Protein AF-A0A0C3ACX6-F1 (afdb_monomer_lite)

Foldseek 3Di:
DVVLLVVLVVCVVVPDDLVRSCVVSVHDSVSSVLSVVCCVVPVDSDDPVVCVVPVPPPQDDDPVNLVVLVVVCVVPVPDDLVNNQVCCCVPVVHNDDSVNSVVSCVVVVSD

pLDDT: mean 79.4, std 12.18, range [46.06, 92.81]

Secondary structure (DSSP, 8-state):
-HHHHHHHHHHHHTT--HHHHHHHHT--HHHHHHHHHHHHHHSSSS-HHHHHHHSS-S-PPPHHHHHHHHHHHHH-TT--HHHHHHHHHHHH-----HHHHHHHHHHTT--

Structure (mmCIF, N/CA/C/O backbone):
data_AF-A0A0C3ACX6-F1
#
_entry.id   AF-A0A0C3ACX6-F1
#
loop_
_atom_site.group_PDB
_atom_site.id
_atom_site.type_symbol
_atom_site.label_atom_id
_atom_site.label_alt_id
_atom_site.label_comp_id
_atom_site.label_asym_id
_atom_site.label_entity_id
_atom_site.label_seq_id
_atom_site.pdbx_PDB_ins_code
_atom_site.Cartn_x
_atom_site.Cartn_y
_atom_site.Cartn_z
_atom_site.occupancy
_atom_site.B_iso_or_equiv
_atom_site.auth_seq_id
_atom_site.auth_comp_id
_atom_site.auth_asym_id
_atom_site.auth_atom_id
_atom_site.pdbx_PDB_model_num
ATOM 1 N N . SER A 1 1 ? 1.164 3.739 23.247 1.00 70.06 1 SER A N 1
ATOM 2 C CA . SER A 1 1 ? 1.383 2.332 22.880 1.00 70.06 1 SER A CA 1
ATOM 3 C C . SER A 1 1 ? 0.448 1.948 21.749 1.00 70.06 1 SER A C 1
ATOM 5 O O . SER A 1 1 ? -0.621 2.554 21.658 1.00 70.06 1 SER A O 1
ATOM 7 N N . ASP A 1 2 ? 0.826 0.997 20.895 1.00 77.12 2 ASP A N 1
ATOM 8 C CA . ASP A 1 2 ? -0.089 0.443 19.886 1.00 77.12 2 ASP A CA 1
ATOM 9 C C . ASP A 1 2 ? -1.195 -0.400 20.533 1.00 77.12 2 ASP A C 1
ATOM 11 O O . ASP A 1 2 ? -2.326 -0.343 20.063 1.00 77.12 2 ASP A O 1
ATOM 15 N N . ASP A 1 3 ? -0.937 -1.006 21.696 1.00 81.94 3 ASP A N 1
ATOM 16 C CA . ASP A 1 3 ? -1.934 -1.766 22.472 1.00 81.94 3 ASP A CA 1
ATOM 17 C C . ASP A 1 3 ? -3.182 -0.932 22.795 1.00 81.94 3 ASP A C 1
ATOM 19 O O . ASP A 1 3 ? -4.309 -1.369 22.582 1.00 81.94 3 ASP A O 1
ATOM 23 N N . LEU A 1 4 ? -2.993 0.329 23.209 1.00 83.75 4 LEU A N 1
ATOM 24 C CA . LEU A 1 4 ? -4.103 1.247 23.487 1.00 83.75 4 LEU A CA 1
ATOM 25 C C . LEU A 1 4 ? -4.921 1.564 22.233 1.00 83.75 4 LEU A C 1
ATOM 27 O O . LEU A 1 4 ? -6.131 1.751 22.317 1.00 83.75 4 LEU A O 1
ATOM 31 N N . LYS A 1 5 ? -4.274 1.642 21.064 1.00 84.81 5 LYS A N 1
ATOM 32 C CA . LYS A 1 5 ? -4.983 1.894 19.806 1.00 84.81 5 LYS A CA 1
ATOM 33 C C . LYS A 1 5 ? -5.757 0.654 19.361 1.00 84.81 5 LYS A C 1
ATOM 35 O O . LYS A 1 5 ? -6.826 0.816 18.786 1.00 84.81 5 LYS A O 1
ATOM 40 N N . SER A 1 6 ? -5.247 -0.541 19.661 1.00 85.75 6 SER A N 1
ATOM 41 C CA . SER A 1 6 ? -5.895 -1.839 19.423 1.00 85.75 6 SER A CA 1
ATOM 42 C C . SER A 1 6 ? -7.205 -2.003 20.176 1.00 85.75 6 SER A C 1
ATOM 44 O O . SER A 1 6 ? -8.154 -2.556 19.626 1.00 85.75 6 SER A O 1
ATOM 46 N N . CYS A 1 7 ? -7.307 -1.441 21.380 1.00 88.62 7 CYS A N 1
ATOM 47 C CA . CYS A 1 7 ? -8.544 -1.469 22.159 1.00 88.62 7 CYS A CA 1
ATOM 48 C C . CYS A 1 7 ? -9.648 -0.559 21.593 1.00 88.62 7 CYS A C 1
ATOM 50 O O . CYS A 1 7 ? -10.825 -0.828 21.815 1.00 88.62 7 CYS A O 1
ATOM 52 N N . ILE A 1 8 ? -9.304 0.508 20.860 1.00 89.62 8 ILE A N 1
ATOM 53 C CA . ILE A 1 8 ? -10.282 1.517 20.414 1.00 89.62 8 ILE A CA 1
ATOM 54 C C . ILE A 1 8 ? -11.353 0.920 19.479 1.00 89.62 8 ILE A C 1
ATOM 56 O O . ILE A 1 8 ? -12.534 1.117 19.766 1.00 89.62 8 ILE A O 1
ATOM 60 N N . PRO A 1 9 ? -11.010 0.192 18.393 1.00 90.06 9 PRO A N 1
ATOM 61 C CA . PRO A 1 9 ? -12.022 -0.424 17.536 1.00 90.06 9 PRO A CA 1
ATOM 62 C C . PRO A 1 9 ? -12.850 -1.498 18.245 1.00 90.06 9 PRO A C 1
ATOM 64 O O . PRO A 1 9 ? -14.043 -1.599 17.978 1.00 90.06 9 PRO A O 1
ATOM 67 N N . VAL A 1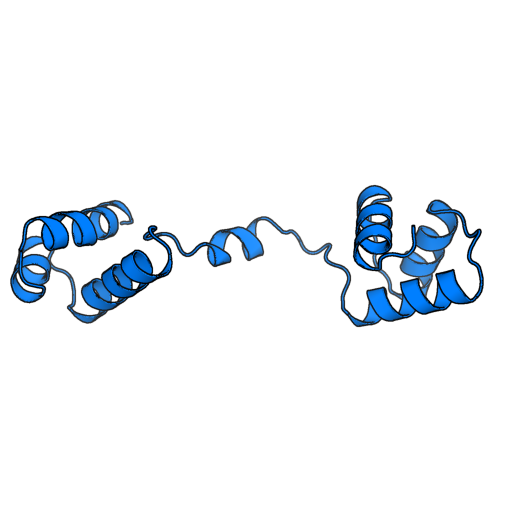 10 ? -12.240 -2.261 19.161 1.00 90.06 10 VAL A N 1
ATOM 68 C CA . VAL A 1 10 ? -12.920 -3.322 19.922 1.00 90.06 10 VAL A CA 1
ATOM 69 C C . VAL A 1 10 ? -14.009 -2.719 20.808 1.00 90.06 10 VAL A C 1
ATOM 71 O O . VAL A 1 10 ? -15.177 -3.062 20.655 1.00 90.06 10 VAL A O 1
ATOM 74 N N . LEU A 1 11 ? -13.663 -1.729 21.633 1.00 89.94 11 LEU A N 1
ATOM 75 C CA . LEU A 1 11 ? -14.628 -1.044 22.499 1.00 89.94 11 LEU A CA 1
ATOM 76 C C . LEU A 1 11 ? -15.728 -0.343 21.690 1.00 89.94 11 LEU A C 1
ATOM 78 O O . LEU A 1 11 ? -16.892 -0.336 22.079 1.00 89.94 11 LEU A O 1
ATOM 82 N N . TYR A 1 12 ? -15.386 0.225 20.534 1.00 90.81 12 TYR A N 1
ATOM 83 C CA . TYR A 1 12 ? -16.391 0.832 19.665 1.00 90.81 12 TYR A CA 1
ATOM 84 C C . TYR A 1 12 ? -17.355 -0.210 19.076 1.00 90.81 12 TYR A C 1
ATOM 86 O O . TYR A 1 12 ? -18.552 0.054 18.980 1.00 90.81 12 TYR A O 1
ATOM 94 N N . SER A 1 13 ? -16.864 -1.409 18.739 1.00 88.94 13 SER A N 1
ATOM 95 C CA . SER A 1 13 ? -17.704 -2.520 18.269 1.00 88.94 13 SER A CA 1
ATOM 96 C C . SER A 1 13 ? -18.606 -3.109 19.360 1.00 88.94 13 SER A C 1
ATOM 98 O O . SER A 1 13 ? -19.696 -3.581 19.054 1.00 88.94 13 SER A O 1
ATOM 100 N N . GLU A 1 14 ? -18.203 -3.005 20.628 1.00 91.19 14 GLU A N 1
ATOM 101 C CA . GLU A 1 14 ? -19.013 -3.374 21.797 1.00 91.19 14 GLU A CA 1
ATOM 102 C C . GLU A 1 14 ? -20.076 -2.318 22.157 1.00 91.19 14 GLU A C 1
ATOM 104 O O . GLU A 1 14 ? -20.881 -2.527 23.062 1.00 91.19 14 GLU A O 1
ATOM 109 N N . GLY A 1 15 ? -20.116 -1.189 21.439 1.00 90.56 15 GLY A N 1
ATOM 110 C CA . GLY A 1 15 ? -21.133 -0.148 21.601 1.00 90.56 15 GLY A CA 1
ATOM 111 C C . GLY A 1 15 ? -20.748 0.992 22.546 1.00 90.56 15 GLY A C 1
ATOM 112 O O . GLY A 1 15 ? -21.584 1.853 22.825 1.00 90.56 15 GLY A O 1
ATOM 113 N N . TYR A 1 16 ? -19.498 1.057 23.019 1.00 91.56 16 TYR A N 1
ATOM 114 C CA . TYR A 1 16 ? -19.039 2.185 23.832 1.00 91.56 16 TYR A CA 1
ATOM 115 C C . TYR A 1 16 ? -18.997 3.480 23.016 1.00 91.56 16 TYR A C 1
ATOM 117 O O . TYR A 1 16 ? -18.507 3.525 21.882 1.00 91.56 16 TYR A O 1
ATOM 125 N N . SER A 1 17 ? -19.449 4.585 23.618 1.00 91.75 17 SER A N 1
ATOM 126 C CA . SER A 1 17 ? -19.345 5.888 22.969 1.00 91.75 17 SER A CA 1
ATOM 127 C C . SER A 1 17 ? -17.895 6.373 22.952 1.00 91.75 17 SER A C 1
ATOM 129 O O . SER A 1 17 ? -17.087 6.062 23.827 1.00 91.75 17 SER A O 1
ATOM 131 N N . VAL A 1 18 ? -17.557 7.239 21.993 1.00 90.12 18 VAL A N 1
ATOM 132 C CA . VAL A 1 18 ?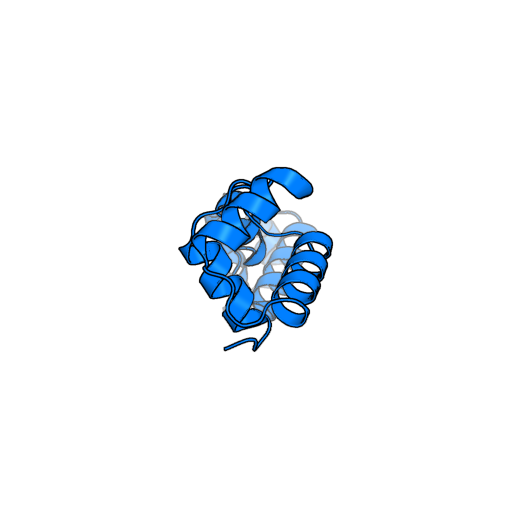 -16.217 7.848 21.918 1.00 90.12 18 VAL A CA 1
ATOM 133 C C . VAL A 1 18 ? -15.850 8.574 23.220 1.00 90.12 18 VAL A C 1
ATOM 135 O O . VAL A 1 18 ? -14.676 8.607 23.583 1.00 90.12 18 VAL A O 1
ATOM 138 N N . LYS A 1 19 ? -16.827 9.148 23.939 1.00 91.81 19 LYS A N 1
ATOM 139 C CA . LYS A 1 19 ? -16.580 9.801 25.235 1.00 91.81 19 LYS A CA 1
ATOM 140 C C . LYS A 1 19 ? -16.150 8.789 26.295 1.00 91.81 19 LYS A C 1
ATOM 142 O O . LYS A 1 19 ? -15.176 9.059 26.995 1.00 91.81 19 LYS A O 1
ATOM 147 N N . ASP A 1 20 ? -16.818 7.643 26.352 1.00 90.25 20 ASP A N 1
ATOM 148 C CA . ASP A 1 20 ? -16.535 6.587 27.326 1.00 90.25 20 ASP A CA 1
ATOM 149 C C . ASP A 1 20 ? -15.178 5.947 27.045 1.00 90.25 20 ASP A C 1
ATOM 151 O O . ASP A 1 20 ? -14.368 5.801 27.953 1.00 90.25 20 ASP A O 1
ATOM 155 N N . ILE A 1 21 ? -14.861 5.700 25.769 1.00 91.12 21 ILE A N 1
ATOM 156 C CA . ILE A 1 21 ? -13.547 5.198 25.339 1.00 91.12 21 ILE A CA 1
ATOM 157 C C . ILE A 1 21 ? -12.431 6.176 25.734 1.00 91.12 21 ILE A C 1
ATOM 159 O O . ILE A 1 21 ? -11.376 5.763 26.214 1.00 91.12 21 ILE A O 1
ATOM 163 N N . CYS A 1 22 ? -12.651 7.483 25.557 1.00 92.44 22 CYS A N 1
ATOM 164 C CA . CYS A 1 22 ? -11.678 8.499 25.969 1.00 92.44 22 CYS A CA 1
ATOM 165 C C . CYS A 1 22 ? -11.467 8.515 27.484 1.00 92.44 22 CYS A C 1
ATOM 167 O O . CYS A 1 22 ? -10.334 8.679 27.930 1.00 92.44 22 CYS A O 1
ATOM 169 N N . HIS A 1 23 ? -12.543 8.363 28.258 1.00 91.94 23 HIS A N 1
ATOM 170 C CA . HIS A 1 23 ? -12.475 8.335 29.714 1.00 91.94 23 HIS A CA 1
ATOM 171 C C . HIS A 1 23 ? -11.773 7.067 30.219 1.00 91.94 23 HIS A C 1
ATOM 173 O O . HIS A 1 23 ? -10.865 7.166 31.036 1.00 91.94 23 HIS A O 1
ATOM 179 N N . LEU A 1 24 ? -12.124 5.903 29.665 1.00 90.00 24 LEU A N 1
ATOM 180 C CA . LEU A 1 24 ? -11.585 4.597 30.046 1.00 90.00 24 LEU A CA 1
ATOM 181 C C . LEU A 1 24 ? -10.092 4.458 29.721 1.00 90.00 24 LEU A C 1
ATOM 183 O O . LEU A 1 24 ? -9.321 3.960 30.534 1.00 90.00 24 LEU A O 1
ATOM 187 N N . LEU A 1 25 ? -9.677 4.907 28.532 1.00 88.38 25 LEU A N 1
ATOM 188 C CA . LEU A 1 25 ? -8.289 4.796 28.071 1.00 88.38 25 LEU A CA 1
ATOM 189 C C . LEU A 1 25 ? -7.435 6.030 28.412 1.00 88.38 25 LEU A C 1
ATOM 191 O O . LEU A 1 25 ? -6.238 6.038 28.129 1.00 88.38 25 LEU A O 1
ATOM 195 N N . GLY A 1 26 ? -8.031 7.094 28.960 1.00 90.44 26 GLY A N 1
ATOM 196 C CA . GLY A 1 26 ? -7.336 8.353 29.252 1.00 90.44 26 GLY A CA 1
ATOM 197 C C . GLY A 1 26 ? -6.797 9.069 28.005 1.00 90.44 26 GLY A C 1
ATOM 198 O O . GLY A 1 26 ? -5.790 9.775 28.075 1.00 90.44 26 GLY A O 1
ATOM 199 N N . ILE A 1 27 ? -7.432 8.881 26.843 1.00 90.69 27 ILE A N 1
ATOM 200 C CA . ILE A 1 27 ? -6.966 9.420 25.556 1.00 90.69 27 ILE A CA 1
ATOM 201 C C . ILE A 1 27 ? -7.816 10.592 25.063 1.00 90.69 27 ILE A C 1
ATOM 203 O O . ILE A 1 27 ? -8.993 10.741 25.382 1.00 90.69 27 ILE A O 1
ATOM 207 N N . LYS A 1 28 ? -7.218 11.438 24.218 1.00 91.88 28 LYS A N 1
ATOM 208 C CA . LYS A 1 28 ? -7.925 12.553 23.575 1.00 91.88 28 LYS A CA 1
ATOM 209 C C . LYS A 1 28 ? -8.866 12.043 22.480 1.00 91.88 28 LYS A C 1
ATOM 211 O O . LYS A 1 28 ? -8.472 11.211 21.668 1.00 91.88 28 LYS A O 1
ATOM 216 N N . LYS A 1 29 ? -10.044 12.669 22.358 1.00 91.50 29 LYS A N 1
ATOM 217 C CA . LYS A 1 29 ? -11.042 12.386 21.302 1.00 91.50 29 LYS A CA 1
ATOM 218 C C . LYS A 1 29 ? -10.460 12.379 19.891 1.00 91.50 29 LYS A C 1
ATOM 220 O O . LYS A 1 29 ? -10.850 11.560 19.069 1.00 91.50 29 LYS A O 1
ATOM 225 N N . THR A 1 30 ? -9.522 13.282 19.612 1.00 91.44 30 THR A N 1
ATOM 226 C CA . THR A 1 30 ? -8.853 13.371 18.309 1.00 91.44 30 THR A CA 1
ATOM 227 C C . THR A 1 30 ? -8.107 12.087 17.955 1.00 91.44 30 THR A C 1
ATOM 229 O O . THR A 1 30 ? -8.178 11.640 16.814 1.00 91.44 30 THR A O 1
ATOM 232 N N . LEU A 1 31 ? -7.442 11.451 18.927 1.00 89.56 31 LEU A N 1
ATOM 233 C CA . LEU A 1 31 ? -6.774 10.168 18.719 1.00 89.56 31 LEU A CA 1
ATOM 234 C C . LEU A 1 31 ? -7.796 9.070 18.414 1.00 89.56 31 LEU A C 1
ATOM 236 O O . LEU A 1 31 ? -7.610 8.325 17.456 1.00 89.56 31 LEU A O 1
ATOM 240 N N . THR A 1 32 ? -8.885 9.013 19.181 1.00 90.06 32 THR A N 1
ATOM 241 C CA . THR A 1 32 ? -9.956 8.024 19.008 1.00 90.06 32 THR A CA 1
ATOM 242 C C . THR A 1 32 ? -10.574 8.106 17.617 1.00 90.06 32 THR A C 1
ATOM 244 O O . THR A 1 32 ? -10.626 7.100 16.915 1.00 90.06 32 THR A O 1
ATOM 247 N N . TYR A 1 33 ? -10.945 9.306 17.161 1.00 92.81 33 TYR A N 1
ATOM 248 C CA . TYR A 1 33 ? -11.480 9.500 15.811 1.00 92.81 33 TYR A CA 1
ATOM 249 C C . TYR A 1 33 ? -10.472 9.148 14.716 1.00 92.81 33 TYR A C 1
ATOM 251 O O . TYR A 1 33 ? -10.839 8.507 13.735 1.00 92.81 33 TYR A O 1
ATOM 259 N N . ASN A 1 34 ? -9.200 9.517 14.881 1.00 89.38 34 ASN A N 1
ATOM 260 C CA . ASN A 1 34 ? -8.163 9.178 13.908 1.00 89.38 34 ASN A CA 1
ATOM 261 C C . ASN A 1 34 ? -7.963 7.663 13.786 1.00 89.38 34 ASN A C 1
ATOM 263 O O . ASN A 1 34 ? -7.787 7.157 12.676 1.00 89.38 34 ASN A O 1
ATOM 267 N N . VAL A 1 35 ? -7.994 6.942 14.910 1.00 89.38 35 VAL A N 1
ATOM 268 C CA . VAL A 1 35 ? -7.869 5.481 14.933 1.00 89.38 35 VAL A CA 1
ATOM 269 C C . VAL A 1 35 ? -9.099 4.821 14.319 1.00 89.38 35 VAL A C 1
ATOM 271 O O . VAL A 1 35 ? -8.931 3.979 13.442 1.00 89.38 35 VAL A O 1
ATOM 274 N N . LEU A 1 36 ? -10.311 5.238 14.697 1.00 89.81 36 LEU A N 1
ATOM 275 C CA . LEU A 1 36 ? -11.549 4.702 14.124 1.00 89.81 36 LEU A CA 1
ATOM 276 C C . LEU A 1 36 ? -11.627 4.946 12.616 1.00 89.81 36 LEU A C 1
ATOM 278 O O . LEU A 1 36 ? -11.864 4.012 11.861 1.00 89.81 36 LEU A O 1
ATOM 282 N N . ASN A 1 37 ? -11.349 6.167 12.153 1.00 89.88 37 ASN A N 1
ATOM 283 C CA . ASN A 1 37 ? -11.347 6.487 10.725 1.00 89.88 37 ASN A CA 1
ATOM 284 C C . ASN A 1 37 ? -10.333 5.627 9.951 1.00 89.88 37 ASN A C 1
ATOM 286 O O . ASN A 1 37 ? -10.616 5.124 8.866 1.00 89.88 37 ASN A O 1
ATOM 290 N N . ARG A 1 38 ? -9.143 5.411 10.525 1.00 85.56 38 ARG A N 1
ATOM 291 C CA . ARG A 1 38 ? -8.128 4.544 9.918 1.00 85.56 38 ARG A CA 1
ATOM 292 C C . ARG A 1 38 ? -8.574 3.081 9.885 1.00 85.56 38 ARG A C 1
ATOM 294 O O . ARG A 1 38 ? -8.419 2.439 8.850 1.00 85.56 38 ARG A O 1
ATOM 301 N N . TYR A 1 39 ? -9.155 2.587 10.975 1.00 86.94 39 TYR A N 1
ATOM 302 C CA . TYR A 1 39 ? -9.688 1.233 11.067 1.00 86.94 39 TYR A CA 1
ATOM 303 C C . TYR A 1 39 ? -10.825 1.006 10.061 1.00 86.94 39 TYR A C 1
ATOM 305 O O . TYR A 1 39 ? -10.788 0.030 9.323 1.00 86.94 39 TYR A O 1
ATOM 313 N N . HIS A 1 40 ? -11.759 1.951 9.928 1.00 84.81 40 HIS A N 1
ATOM 314 C CA . HIS A 1 40 ? -12.817 1.893 8.915 1.00 84.81 40 HIS A CA 1
ATOM 315 C C . HIS A 1 40 ? -12.273 1.891 7.483 1.00 84.81 40 HIS A C 1
ATOM 317 O O . HIS A 1 40 ? -12.813 1.205 6.622 1.00 84.81 40 HIS A O 1
ATOM 323 N N . ARG A 1 41 ? -11.208 2.654 7.213 1.00 83.12 41 ARG A N 1
ATOM 324 C CA . ARG A 1 41 ? -10.659 2.798 5.859 1.00 83.12 41 ARG A CA 1
ATO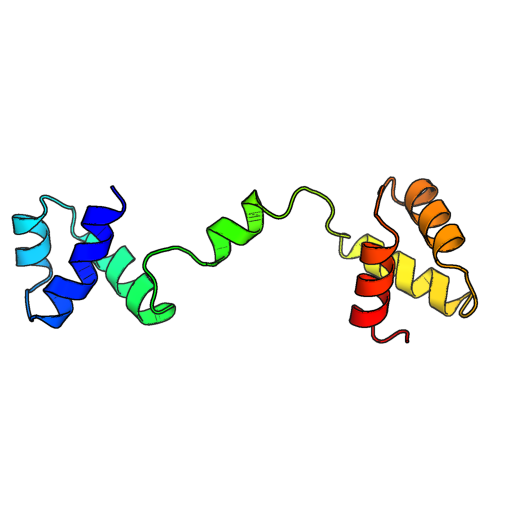M 325 C C . ARG A 1 41 ? -9.776 1.630 5.419 1.00 83.12 41 ARG A C 1
ATOM 327 O O . ARG A 1 41 ? -9.743 1.328 4.231 1.00 83.12 41 ARG A O 1
ATOM 334 N N . TYR A 1 42 ? -9.029 1.020 6.337 1.00 81.12 42 TYR A N 1
ATOM 335 C CA . TYR A 1 42 ? -8.003 0.027 5.993 1.00 81.12 42 TYR A CA 1
ATOM 336 C C . TYR A 1 42 ? -8.180 -1.326 6.692 1.00 81.12 42 TYR A C 1
ATOM 338 O O . TYR A 1 42 ? -7.408 -2.239 6.420 1.00 81.12 42 TYR A O 1
ATOM 346 N N . GLY A 1 43 ? -9.128 -1.461 7.624 1.00 80.06 43 GLY A N 1
ATOM 347 C CA . GLY A 1 43 ? -9.289 -2.656 8.465 1.00 80.06 43 GLY A CA 1
ATOM 348 C C . GLY A 1 43 ? -8.159 -2.863 9.481 1.00 80.06 43 GLY A C 1
ATOM 349 O O . GLY A 1 43 ? -8.144 -3.850 10.208 1.00 80.06 43 GLY A O 1
ATOM 350 N N . THR A 1 44 ? -7.194 -1.942 9.538 1.00 77.56 44 THR A N 1
ATOM 351 C CA . THR A 1 44 ? -6.022 -2.015 10.414 1.00 77.56 44 THR A CA 1
ATOM 352 C C . THR A 1 44 ? -5.720 -0.645 11.014 1.00 77.56 44 THR A C 1
ATOM 354 O O . THR A 1 44 ? -5.956 0.403 10.412 1.00 77.56 44 THR A O 1
ATOM 357 N N . ILE A 1 45 ? -5.175 -0.659 12.225 1.00 76.38 45 ILE A N 1
ATOM 358 C CA . ILE A 1 45 ? -4.779 0.532 12.991 1.00 76.38 45 ILE A CA 1
ATOM 359 C C . ILE A 1 45 ? -3.388 1.016 12.546 1.00 76.38 45 ILE A C 1
ATOM 361 O O . ILE A 1 45 ? -3.056 2.210 12.617 1.00 76.38 45 ILE A O 1
ATOM 365 N N . SER A 1 46 ? -2.587 0.092 12.019 1.00 71.38 46 SER A N 1
ATOM 366 C CA . SER A 1 46 ? -1.312 0.377 11.384 1.00 71.38 46 SER A CA 1
ATOM 367 C C . SER A 1 46 ? -1.550 1.089 10.060 1.00 71.38 46 SER A C 1
ATOM 369 O O . SER A 1 46 ? -2.406 0.706 9.264 1.00 71.38 46 SER A O 1
ATOM 371 N N . ASN A 1 47 ? -0.795 2.160 9.819 1.00 65.38 47 ASN A N 1
ATOM 372 C CA . ASN A 1 47 ? -0.805 2.802 8.515 1.00 65.38 47 ASN A CA 1
ATOM 373 C C . ASN A 1 47 ? -0.081 1.877 7.519 1.00 65.38 47 ASN A C 1
ATOM 375 O O . ASN A 1 47 ? 1.134 1.706 7.664 1.00 65.38 47 ASN A O 1
ATOM 379 N N . PRO A 1 48 ? -0.766 1.315 6.507 1.00 61.53 48 PRO A N 1
ATOM 380 C CA . PRO A 1 48 ? -0.126 0.430 5.533 1.00 61.53 48 PRO A CA 1
ATOM 381 C C . PRO A 1 48 ? 1.010 1.134 4.774 1.00 61.53 48 PRO A C 1
ATOM 383 O O . PRO A 1 48 ? 1.991 0.500 4.392 1.00 61.53 48 PRO A O 1
ATOM 386 N N . ASN A 1 49 ? 0.946 2.464 4.651 1.00 58.47 49 ASN A N 1
ATOM 387 C CA . ASN A 1 49 ? 1.977 3.252 3.978 1.00 58.47 49 ASN A CA 1
ATOM 388 C C . ASN A 1 49 ? 3.208 3.529 4.850 1.00 58.47 49 ASN A C 1
ATOM 390 O O . ASN A 1 49 ? 4.205 4.027 4.335 1.00 58.47 49 ASN A O 1
ATOM 394 N N . THR A 1 50 ? 3.170 3.242 6.157 1.00 54.62 50 THR A N 1
ATOM 395 C CA . THR A 1 50 ? 4.321 3.506 7.033 1.00 54.62 50 THR A CA 1
ATOM 396 C C . THR A 1 50 ? 5.424 2.463 6.857 1.00 54.62 50 THR A C 1
ATOM 398 O O . THR A 1 50 ? 6.606 2.791 6.884 1.00 54.62 50 THR A O 1
ATOM 401 N N . TYR A 1 51 ? 5.057 1.211 6.588 1.00 50.97 51 TYR A N 1
ATOM 402 C CA . TYR A 1 51 ? 6.040 0.150 6.355 1.00 50.97 51 TYR A CA 1
ATOM 403 C C . TYR A 1 51 ? 6.709 0.273 4.976 1.00 50.97 51 TYR A C 1
ATOM 405 O O . TYR A 1 51 ? 7.878 -0.068 4.804 1.00 50.97 51 TYR A O 1
ATOM 413 N N . SER A 1 52 ? 5.993 0.820 3.987 1.00 51.06 52 SER A N 1
ATOM 414 C CA . SER A 1 52 ? 6.484 0.907 2.610 1.00 51.06 52 SER A CA 1
ATOM 415 C C . SER A 1 52 ? 7.620 1.907 2.402 1.00 51.06 52 SER A C 1
ATOM 417 O O . SER A 1 52 ? 8.377 1.722 1.452 1.00 51.06 52 SER A O 1
ATOM 419 N N . TYR A 1 53 ? 7.746 2.945 3.242 1.00 47.28 53 TYR A N 1
ATOM 420 C CA . TYR A 1 53 ? 8.818 3.943 3.101 1.00 47.28 53 TYR A CA 1
ATOM 421 C C . TYR A 1 53 ? 10.091 3.576 3.876 1.00 47.28 53 TYR A C 1
ATOM 423 O O . TYR A 1 53 ? 11.179 3.906 3.422 1.00 47.28 53 TYR A O 1
ATOM 431 N N . LEU A 1 54 ? 9.972 2.873 5.011 1.00 47.56 54 LEU A N 1
ATOM 432 C CA . LEU A 1 54 ? 11.125 2.488 5.839 1.00 47.56 54 LEU A CA 1
ATOM 433 C C . LEU A 1 54 ? 11.828 1.223 5.341 1.00 47.56 54 LEU A C 1
ATOM 435 O O . LEU A 1 54 ? 13.043 1.120 5.450 1.00 47.56 54 LEU A O 1
ATOM 439 N N . VAL A 1 55 ? 11.081 0.262 4.787 1.00 46.78 55 VAL A N 1
ATOM 440 C CA . VAL A 1 55 ? 11.652 -1.013 4.309 1.00 46.78 55 VAL A CA 1
ATOM 441 C C . VAL A 1 55 ? 12.146 -0.920 2.866 1.00 46.78 55 VAL A C 1
ATOM 443 O O . VAL A 1 55 ? 13.028 -1.669 2.449 1.00 46.78 55 VAL A O 1
ATOM 446 N N . ARG A 1 56 ? 11.620 0.025 2.081 1.00 48.41 56 ARG A N 1
ATOM 447 C CA . ARG A 1 56 ? 12.086 0.266 0.715 1.00 48.41 56 ARG A CA 1
ATOM 448 C C . ARG A 1 56 ? 13.267 1.229 0.760 1.00 48.41 56 ARG A C 1
ATOM 450 O O . ARG A 1 56 ? 13.132 2.401 0.421 1.00 48.41 56 ARG A O 1
ATOM 457 N N . GLY A 1 57 ? 14.413 0.708 1.199 1.00 46.06 57 GLY A N 1
ATOM 458 C CA . GLY A 1 57 ? 15.703 1.376 1.055 1.00 46.06 57 GLY A CA 1
ATOM 459 C C . GLY A 1 57 ? 15.839 1.990 -0.341 1.00 46.06 57 GLY A C 1
ATOM 460 O O . GLY A 1 57 ? 15.337 1.433 -1.321 1.00 46.06 57 GLY A O 1
ATOM 461 N N . ALA A 1 58 ? 16.453 3.169 -0.384 1.00 50.62 58 ALA A N 1
ATOM 462 C CA . ALA A 1 58 ? 16.586 4.092 -1.507 1.00 50.62 58 ALA A CA 1
ATOM 463 C C . ALA A 1 58 ? 17.191 3.476 -2.791 1.00 50.62 58 ALA A C 1
ATOM 465 O O . ALA A 1 58 ? 18.308 3.776 -3.188 1.00 50.62 58 ALA A O 1
ATOM 466 N N . CYS A 1 59 ? 16.440 2.602 -3.455 1.00 54.56 59 CYS A N 1
ATOM 467 C CA . CYS A 1 59 ? 16.756 1.973 -4.738 1.00 54.56 59 CYS A CA 1
ATOM 468 C C . CYS A 1 59 ? 15.484 1.902 -5.595 1.00 54.56 59 CYS A C 1
ATOM 470 O O . CYS A 1 59 ? 15.173 0.879 -6.209 1.00 54.56 59 CYS A O 1
ATOM 472 N N . SER A 1 60 ? 14.684 2.969 -5.572 1.00 64.94 60 SER A N 1
ATOM 473 C CA . SER A 1 60 ? 13.558 3.112 -6.487 1.00 64.94 60 SER A CA 1
ATOM 474 C C . SER A 1 60 ? 14.000 3.982 -7.647 1.00 64.94 60 SER A C 1
ATOM 476 O O . SER A 1 60 ? 14.385 5.125 -7.433 1.00 64.94 60 SER A O 1
ATOM 478 N N . LEU A 1 61 ? 13.894 3.440 -8.859 1.00 69.06 61 LEU A N 1
ATOM 479 C CA . LEU A 1 61 ? 13.969 4.220 -10.089 1.00 69.06 61 LEU A CA 1
ATOM 480 C C . LEU A 1 61 ? 12.986 5.391 -9.997 1.00 69.06 61 LEU A C 1
ATOM 482 O O . LEU A 1 61 ? 11.809 5.206 -9.651 1.00 69.06 61 LEU A O 1
ATOM 486 N N . CYS A 1 62 ? 13.483 6.584 -10.279 1.00 76.25 62 CYS A N 1
ATOM 487 C CA . CYS A 1 62 ? 12.693 7.793 -10.400 1.00 76.25 62 CYS A CA 1
ATOM 488 C C . CYS A 1 62 ? 11.919 7.764 -11.728 1.00 76.25 62 CYS A C 1
ATOM 490 O O . CYS A 1 62 ? 12.316 7.066 -12.664 1.00 76.25 62 CYS A O 1
ATOM 492 N N . PRO A 1 63 ? 10.840 8.550 -11.878 1.00 77.81 63 PRO A N 1
ATOM 493 C CA . PRO A 1 63 ? 10.140 8.667 -13.158 1.00 77.81 63 PRO A CA 1
ATOM 494 C C . PRO A 1 63 ? 11.059 9.045 -14.334 1.00 77.81 63 PRO A C 1
ATOM 496 O O . PRO A 1 63 ? 10.859 8.557 -15.441 1.00 77.81 63 PRO A O 1
ATOM 499 N N . ALA A 1 64 ? 12.093 9.860 -14.089 1.00 78.50 64 ALA A N 1
ATOM 500 C CA . ALA A 1 64 ? 13.102 10.207 -15.090 1.00 78.50 64 ALA A CA 1
ATOM 501 C C . ALA A 1 64 ? 13.909 8.982 -15.561 1.00 78.50 64 ALA A C 1
ATOM 503 O O . ALA A 1 64 ? 14.099 8.803 -16.763 1.00 78.50 64 ALA A O 1
ATOM 504 N N . ASP A 1 65 ? 14.293 8.097 -14.639 1.00 80.00 65 ASP A N 1
ATOM 505 C CA . ASP A 1 65 ? 15.033 6.873 -14.959 1.00 80.00 65 ASP A CA 1
ATOM 506 C C . ASP A 1 65 ? 14.172 5.917 -15.796 1.00 80.00 65 ASP A C 1
ATOM 508 O O . ASP A 1 65 ? 14.659 5.297 -16.737 1.00 80.00 65 ASP A O 1
ATOM 512 N N . PHE A 1 66 ? 12.864 5.837 -15.518 1.00 80.06 66 PHE A N 1
ATOM 513 C CA . PHE A 1 66 ? 11.928 5.071 -16.352 1.00 80.06 66 PHE A CA 1
ATOM 514 C C . PHE A 1 66 ? 11.834 5.621 -17.782 1.00 80.06 66 PHE A C 1
ATOM 516 O O . PHE A 1 66 ? 11.797 4.837 -18.733 1.00 80.06 66 PHE A O 1
ATOM 523 N N . SER A 1 67 ? 11.819 6.946 -17.947 1.00 82.94 67 SER A N 1
ATOM 524 C CA . SER A 1 67 ? 11.834 7.581 -19.270 1.00 82.94 67 SER A CA 1
ATOM 525 C C . SER A 1 67 ? 13.128 7.283 -20.026 1.00 82.94 67 SER A C 1
ATOM 527 O O . SER A 1 67 ? 13.074 6.964 -21.214 1.00 82.94 67 SER A O 1
ATOM 529 N N . PHE A 1 68 ? 14.274 7.316 -19.339 1.00 84.44 68 PHE A N 1
ATOM 530 C CA . PHE A 1 68 ? 15.565 6.955 -19.923 1.00 84.44 68 PHE A CA 1
ATOM 531 C C . PHE A 1 68 ? 15.597 5.485 -20.360 1.00 84.44 68 PHE A C 1
ATOM 533 O O . PHE A 1 68 ? 15.910 5.201 -21.513 1.00 84.44 68 PHE A O 1
ATOM 540 N N . ILE A 1 69 ? 15.173 4.558 -19.491 1.00 83.50 69 ILE A N 1
ATOM 541 C CA . ILE A 1 69 ? 15.061 3.127 -19.823 1.00 83.50 69 ILE A CA 1
ATOM 542 C C . ILE A 1 69 ? 14.186 2.928 -21.063 1.00 83.50 69 ILE A C 1
ATOM 544 O O . ILE A 1 69 ? 14.564 2.201 -21.977 1.00 83.50 69 ILE A O 1
ATOM 548 N N . SER A 1 70 ? 13.029 3.593 -21.123 1.00 83.81 70 SER A N 1
ATOM 549 C CA . SER A 1 70 ? 12.131 3.482 -22.274 1.00 83.81 70 SER A CA 1
ATOM 550 C C . SER A 1 70 ? 12.775 3.998 -23.563 1.00 83.81 70 SER A C 1
ATOM 552 O O . SER A 1 70 ? 12.629 3.360 -24.604 1.00 83.81 70 SER A O 1
ATOM 554 N N . ALA A 1 71 ? 13.503 5.116 -23.509 1.00 85.44 71 ALA A N 1
ATOM 555 C CA . ALA A 1 71 ? 14.206 5.660 -24.667 1.00 85.44 71 ALA A CA 1
ATOM 556 C C . ALA A 1 71 ? 15.303 4.706 -25.160 1.00 85.44 71 ALA A C 1
ATOM 558 O O . ALA A 1 71 ? 15.338 4.381 -26.346 1.00 85.44 71 ALA A O 1
ATOM 559 N N . VAL A 1 72 ? 16.142 4.196 -24.255 1.00 85.31 72 VAL A N 1
ATOM 560 C CA . VAL A 1 72 ? 17.226 3.264 -24.599 1.00 85.31 72 VAL A CA 1
ATOM 561 C C . VAL A 1 72 ? 16.677 1.994 -25.240 1.00 85.31 72 VAL A C 1
ATOM 563 O O . VAL A 1 72 ? 17.140 1.607 -26.308 1.00 85.31 72 VAL A O 1
ATOM 566 N N . VAL A 1 73 ? 15.645 1.380 -24.654 1.00 85.81 73 VAL A N 1
ATOM 567 C CA . VAL A 1 73 ? 15.078 0.137 -25.201 1.00 85.81 73 VAL A CA 1
ATOM 568 C C . VAL A 1 73 ? 14.348 0.373 -26.527 1.00 85.81 73 VAL A C 1
ATOM 570 O O . VAL A 1 73 ? 14.375 -0.486 -27.401 1.00 85.81 73 VAL A O 1
ATOM 573 N N . LYS A 1 74 ? 13.740 1.548 -26.737 1.00 84.31 74 LYS A N 1
ATOM 574 C CA . LYS A 1 74 ? 13.170 1.909 -28.047 1.00 84.31 74 LYS A CA 1
ATOM 575 C C . LYS A 1 74 ? 14.237 2.049 -29.131 1.00 84.31 74 LYS A C 1
ATOM 577 O O . LYS A 1 74 ? 13.982 1.669 -30.269 1.00 84.31 74 LYS A O 1
ATOM 582 N N . HIS A 1 75 ? 15.403 2.598 -28.796 1.00 85.06 75 HIS A N 1
ATOM 583 C CA . HIS A 1 75 ? 16.515 2.734 -29.738 1.00 85.06 75 HIS A CA 1
ATOM 584 C C . HIS A 1 75 ? 17.265 1.412 -29.959 1.00 85.06 75 HIS A C 1
ATOM 586 O O . HIS A 1 75 ? 17.714 1.147 -31.072 1.00 85.06 75 HIS A O 1
ATOM 592 N N . HIS A 1 76 ? 17.357 0.568 -28.928 1.00 84.31 76 HIS A N 1
ATOM 593 C CA . HIS A 1 76 ? 18.073 -0.706 -28.944 1.00 84.31 76 HIS A CA 1
ATOM 594 C C . HIS A 1 76 ? 17.251 -1.805 -28.246 1.00 84.31 76 HIS A C 1
ATOM 596 O O . HIS A 1 76 ? 17.501 -2.128 -27.084 1.00 84.31 76 HIS A O 1
ATOM 602 N N . PRO A 1 77 ? 16.274 -2.419 -28.938 1.00 79.44 77 PRO A N 1
ATOM 603 C CA . PRO A 1 77 ? 15.371 -3.400 -28.328 1.00 79.44 77 PRO A CA 1
ATOM 604 C C . PRO A 1 77 ? 16.061 -4.710 -27.919 1.00 79.44 77 PRO A C 1
ATOM 606 O O . PRO A 1 77 ? 15.524 -5.457 -27.109 1.00 79.44 77 PRO A O 1
ATOM 609 N N . SER A 1 78 ? 17.253 -4.986 -28.455 1.00 83.62 78 SER A N 1
ATOM 610 C CA . SER A 1 78 ? 18.070 -6.162 -28.138 1.00 83.62 78 SER A CA 1
ATOM 611 C C . SER A 1 78 ? 19.198 -5.878 -27.137 1.00 83.62 78 SER A C 1
ATOM 613 O O . SER A 1 78 ? 20.142 -6.661 -27.068 1.00 83.62 78 SER A O 1
ATOM 615 N N . ILE A 1 79 ? 19.154 -4.750 -26.417 1.00 83.81 79 ILE A N 1
ATOM 616 C CA . ILE A 1 79 ? 20.179 -4.401 -25.424 1.00 83.81 79 ILE A CA 1
ATOM 617 C C . ILE A 1 79 ? 20.207 -5.431 -24.289 1.00 83.81 79 ILE A C 1
ATOM 619 O O . ILE A 1 79 ? 19.161 -5.828 -23.762 1.00 83.81 79 ILE A O 1
ATOM 623 N N . TYR A 1 80 ? 21.404 -5.857 -23.888 1.00 86.00 80 TYR A N 1
ATOM 624 C CA . TYR A 1 80 ? 21.541 -6.759 -22.750 1.00 86.00 80 TYR A CA 1
ATOM 625 C C . TYR A 1 80 ? 21.262 -6.020 -21.436 1.00 86.00 80 TYR A C 1
ATOM 627 O O . TYR A 1 80 ? 21.522 -4.826 -21.285 1.00 86.00 80 TYR A O 1
ATOM 635 N N . LEU A 1 81 ? 20.741 -6.741 -20.441 1.00 83.19 81 LEU A N 1
ATOM 636 C CA . LEU A 1 81 ? 20.402 -6.145 -19.143 1.00 83.19 81 LEU A CA 1
ATOM 637 C C . LEU A 1 81 ? 21.624 -5.561 -18.422 1.00 83.19 81 LEU A C 1
ATOM 639 O O . LEU A 1 81 ? 21.485 -4.566 -17.712 1.00 83.19 81 LEU A O 1
ATOM 643 N N . ASP A 1 82 ? 22.799 -6.161 -18.613 1.00 83.12 82 ASP A N 1
ATOM 644 C CA . ASP A 1 82 ? 24.059 -5.678 -18.047 1.00 83.12 82 ASP A CA 1
ATOM 645 C C . ASP A 1 82 ? 24.518 -4.372 -18.713 1.00 83.12 82 ASP A C 1
ATOM 647 O O . ASP A 1 82 ? 24.893 -3.431 -18.019 1.00 83.12 82 ASP A O 1
ATOM 651 N N . GLU A 1 83 ? 24.374 -4.254 -20.034 1.00 85.19 83 GLU A N 1
ATOM 652 C CA . GLU A 1 83 ? 24.684 -3.023 -20.775 1.00 85.19 83 GLU A CA 1
ATOM 653 C C . GLU A 1 83 ? 23.738 -1.882 -20.375 1.00 85.19 83 GLU A C 1
ATOM 655 O O . GLU A 1 83 ? 24.167 -0.755 -20.120 1.00 85.19 83 GLU A O 1
ATOM 660 N N . LEU A 1 84 ? 22.441 -2.175 -20.236 1.00 83.50 84 LEU A N 1
ATOM 661 C CA . LEU A 1 84 ? 21.455 -1.203 -19.758 1.00 83.50 84 LEU A CA 1
ATOM 662 C C . LEU A 1 84 ? 21.758 -0.748 -18.320 1.00 83.50 84 LEU A C 1
ATOM 664 O O . LEU A 1 84 ? 21.574 0.423 -17.980 1.00 83.50 84 LEU A O 1
ATOM 668 N N . LYS A 1 85 ? 22.243 -1.660 -17.468 1.00 85.12 85 LYS A N 1
ATOM 669 C CA . LYS A 1 85 ? 22.677 -1.347 -16.101 1.00 85.12 85 LYS A CA 1
ATOM 670 C C . LYS A 1 85 ? 23.877 -0.405 -16.098 1.00 85.12 85 LYS A C 1
ATOM 672 O O . LYS A 1 85 ? 23.883 0.551 -15.323 1.00 85.12 85 LYS A O 1
ATOM 677 N N . GLU A 1 86 ? 24.874 -0.661 -16.939 1.00 84.75 86 GLU A N 1
ATOM 678 C CA . GLU A 1 86 ? 26.044 0.210 -17.071 1.00 84.75 86 GLU A CA 1
ATOM 679 C C . GLU A 1 86 ? 25.641 1.606 -17.547 1.00 84.75 86 GLU A C 1
ATOM 681 O O . GLU A 1 86 ? 26.043 2.598 -16.940 1.00 84.75 86 GLU A O 1
ATOM 686 N N . GLN A 1 87 ? 24.761 1.705 -18.545 1.00 84.50 87 GLN A N 1
ATOM 687 C CA . GLN A 1 87 ? 24.268 2.997 -19.029 1.00 84.50 87 GLN A CA 1
ATOM 688 C C . GLN A 1 87 ? 23.499 3.779 -17.957 1.00 84.50 87 GLN A C 1
ATOM 690 O O . GLN A 1 87 ? 23.704 4.983 -17.820 1.00 84.50 87 GLN A O 1
ATOM 695 N N . LEU A 1 88 ? 22.666 3.113 -17.152 1.00 82.94 88 LEU A N 1
ATOM 696 C CA . LEU A 1 88 ? 21.971 3.744 -16.023 1.00 82.94 88 LEU A CA 1
ATOM 697 C C . LEU A 1 88 ? 22.926 4.196 -14.916 1.00 82.94 88 LEU A C 1
ATOM 699 O O . LEU A 1 88 ? 22.733 5.260 -14.325 1.00 82.94 88 LEU A O 1
ATOM 703 N N . SER A 1 89 ? 23.972 3.415 -14.650 1.00 82.12 89 SER A N 1
ATOM 704 C CA . SER A 1 89 ? 25.005 3.796 -13.691 1.00 82.12 89 SER A CA 1
ATOM 705 C C . SER A 1 89 ? 25.790 5.015 -14.176 1.00 82.12 89 SER A C 1
ATOM 707 O O . SER A 1 89 ? 26.097 5.888 -13.373 1.00 82.12 89 SER A O 1
ATOM 709 N N . LEU A 1 90 ? 26.096 5.093 -15.473 1.00 81.06 90 LEU A N 1
ATOM 710 C CA . LEU A 1 90 ? 26.883 6.181 -16.057 1.00 81.06 90 LEU A CA 1
ATOM 711 C C . LEU A 1 90 ? 26.074 7.472 -16.238 1.00 81.06 90 LEU A C 1
ATOM 713 O O . LEU A 1 90 ? 26.588 8.553 -15.969 1.00 81.06 90 LEU A O 1
ATOM 717 N N . GLN A 1 91 ? 24.824 7.373 -16.696 1.00 79.81 91 GLN A N 1
ATOM 718 C CA . GLN A 1 91 ? 24.004 8.534 -17.067 1.00 79.81 91 GLN A CA 1
ATOM 719 C C . GLN A 1 91 ? 23.115 9.033 -15.924 1.00 79.81 91 GLN A C 1
ATOM 721 O O . GLN A 1 91 ? 22.875 10.233 -15.808 1.00 79.81 91 GLN A O 1
ATOM 726 N N . CYS A 1 92 ? 22.627 8.131 -15.068 1.00 73.44 92 CYS A N 1
ATOM 727 C CA . CYS A 1 92 ? 21.686 8.465 -13.995 1.00 73.44 92 CYS A CA 1
ATOM 728 C C . CYS A 1 92 ? 22.309 8.334 -12.590 1.00 73.44 92 CYS A C 1
ATOM 730 O O . CYS A 1 92 ? 21.652 8.662 -11.605 1.00 73.44 92 CYS A O 1
ATOM 732 N N . ASN A 1 93 ? 23.566 7.871 -12.479 1.00 74.69 93 ASN A N 1
ATOM 733 C CA . ASN A 1 93 ? 24.252 7.587 -11.210 1.00 74.69 93 ASN A CA 1
ATOM 734 C C . ASN A 1 93 ? 23.451 6.643 -10.288 1.00 74.69 93 ASN A C 1
ATOM 736 O O . ASN A 1 93 ? 23.503 6.744 -9.060 1.00 74.69 93 ASN A O 1
ATOM 740 N N . VAL A 1 94 ? 22.665 5.733 -10.881 1.00 72.44 94 VAL A N 1
ATOM 741 C CA . VAL A 1 94 ? 21.819 4.799 -10.130 1.00 72.44 94 VAL A CA 1
ATOM 742 C C . VAL A 1 94 ? 22.431 3.404 -10.157 1.00 72.44 94 VAL A C 1
ATOM 744 O O . VAL A 1 94 ? 22.479 2.738 -11.190 1.00 72.44 94 VAL A O 1
ATOM 747 N N . HIS A 1 95 ? 22.836 2.920 -8.986 1.00 74.19 95 HIS A N 1
ATOM 748 C CA . HIS A 1 95 ? 23.302 1.549 -8.808 1.00 74.19 95 HIS A CA 1
ATOM 749 C C . HIS A 1 95 ? 22.130 0.634 -8.450 1.00 74.19 95 HIS A C 1
ATOM 751 O O . HIS A 1 95 ? 21.680 0.580 -7.307 1.00 74.19 95 HIS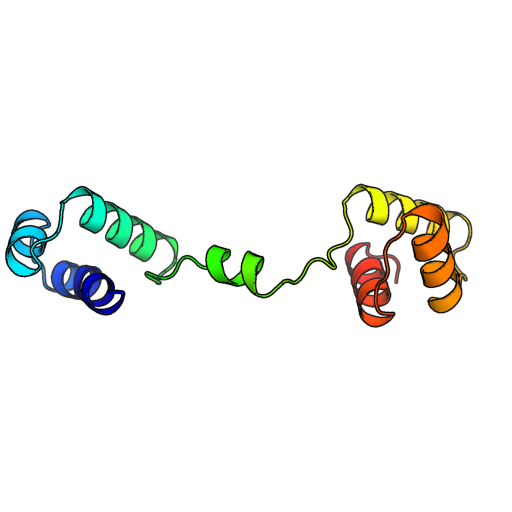 A O 1
ATOM 757 N N . ILE A 1 96 ? 21.629 -0.103 -9.439 1.00 75.44 96 ILE A N 1
ATOM 758 C CA . ILE A 1 96 ? 20.512 -1.042 -9.273 1.00 75.44 96 ILE A CA 1
ATOM 759 C C . ILE A 1 96 ? 20.914 -2.477 -9.601 1.00 75.44 96 ILE A C 1
ATOM 761 O O . ILE A 1 96 ? 21.804 -2.743 -10.408 1.00 75.44 96 ILE A O 1
ATOM 765 N N . SER A 1 97 ? 20.221 -3.428 -8.976 1.00 80.44 97 SER A N 1
ATOM 766 C CA . SER A 1 97 ? 20.363 -4.848 -9.302 1.00 80.44 97 SER A CA 1
ATOM 767 C C . SER A 1 97 ? 19.735 -5.178 -10.664 1.00 80.44 97 SER A C 1
ATOM 769 O O . SER A 1 97 ? 18.759 -4.544 -11.074 1.00 80.44 97 SER A O 1
ATOM 771 N N . LEU A 1 98 ? 20.218 -6.236 -11.325 1.00 79.06 98 LEU A N 1
ATOM 772 C CA . LEU A 1 98 ? 19.607 -6.753 -12.561 1.00 79.06 98 LEU A CA 1
ATOM 773 C C . LEU A 1 98 ? 18.138 -7.147 -12.361 1.00 79.06 98 LEU A C 1
ATOM 775 O O . LEU A 1 98 ? 17.299 -6.921 -13.231 1.00 79.06 98 LEU A O 1
ATOM 779 N N . ALA A 1 99 ? 17.794 -7.659 -11.176 1.00 78.75 99 ALA A N 1
ATOM 780 C CA . ALA A 1 99 ? 16.415 -7.966 -10.815 1.00 78.75 99 ALA A CA 1
ATOM 781 C C . ALA A 1 99 ? 15.524 -6.709 -10.790 1.00 78.75 99 ALA A C 1
ATOM 783 O O . ALA A 1 99 ? 14.355 -6.776 -11.171 1.00 78.75 99 ALA A O 1
ATOM 784 N N . THR A 1 100 ? 16.062 -5.557 -10.375 1.00 79.00 100 THR A N 1
ATOM 785 C CA . THR A 1 100 ? 15.348 -4.270 -10.395 1.00 79.00 100 THR A CA 1
ATOM 786 C C . THR A 1 100 ? 15.086 -3.810 -11.828 1.00 79.00 100 THR A C 1
ATOM 788 O O . THR A 1 100 ? 13.964 -3.405 -12.126 1.00 79.00 100 THR A O 1
ATOM 791 N N . ILE A 1 101 ? 16.071 -3.941 -12.723 1.00 79.75 101 ILE A N 1
ATOM 792 C CA . ILE A 1 101 ? 15.931 -3.607 -14.151 1.00 79.75 101 ILE A CA 1
ATOM 793 C C . ILE A 1 101 ? 14.894 -4.512 -14.814 1.00 79.75 101 ILE A C 1
ATOM 795 O O . ILE A 1 101 ? 13.959 -4.020 -15.436 1.00 79.75 101 ILE A O 1
ATOM 799 N N . SER A 1 102 ? 14.984 -5.827 -14.608 1.00 80.81 102 SER A N 1
ATOM 800 C CA . SER A 1 102 ? 14.016 -6.783 -15.159 1.00 80.81 102 SER A CA 1
ATOM 801 C C . SER A 1 102 ? 12.583 -6.481 -14.699 1.00 80.81 102 SER A C 1
ATOM 803 O O . SER A 1 102 ? 11.648 -6.478 -15.501 1.00 80.81 102 SER A O 1
ATOM 805 N N . ARG A 1 103 ? 12.391 -6.151 -13.414 1.00 80.12 103 ARG A N 1
ATOM 806 C CA . ARG A 1 103 ? 11.082 -5.723 -12.8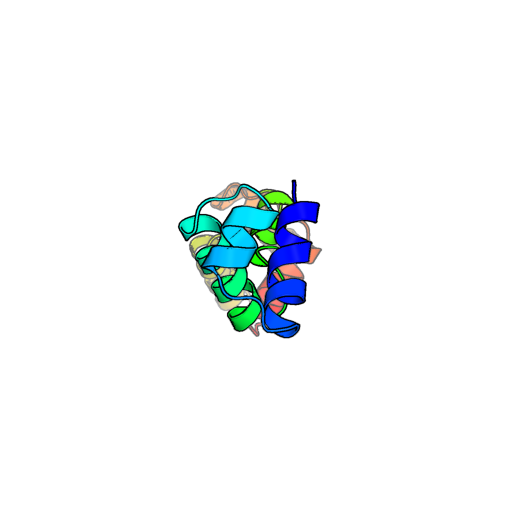88 1.00 80.12 103 ARG A CA 1
ATOM 807 C C . ARG A 1 103 ? 10.616 -4.398 -13.497 1.00 80.12 103 ARG A C 1
ATOM 809 O O . ARG A 1 103 ? 9.422 -4.249 -13.748 1.00 80.12 103 ARG A O 1
ATOM 816 N N . ALA A 1 104 ? 11.524 -3.451 -13.729 1.00 77.81 104 ALA A N 1
ATOM 817 C CA . ALA A 1 104 ? 11.209 -2.172 -14.359 1.00 77.81 104 ALA A CA 1
ATOM 818 C C . ALA A 1 104 ? 10.754 -2.353 -15.814 1.00 77.81 104 ALA A C 1
ATOM 820 O O . ALA A 1 104 ? 9.727 -1.797 -16.194 1.00 77.81 104 ALA A O 1
ATOM 821 N N . LEU A 1 105 ? 11.448 -3.192 -16.586 1.00 79.25 105 LEU A N 1
ATOM 822 C CA . LEU A 1 105 ? 11.083 -3.526 -17.966 1.00 79.25 105 LEU A CA 1
ATOM 823 C C . LEU A 1 105 ? 9.717 -4.215 -18.048 1.00 79.25 105 LEU A C 1
ATOM 825 O O . LEU A 1 105 ? 8.868 -3.796 -18.835 1.00 79.25 105 LEU A O 1
ATOM 829 N N . LYS A 1 106 ? 9.450 -5.181 -17.157 1.00 80.19 106 LYS A N 1
ATOM 830 C CA . LYS A 1 106 ? 8.123 -5.812 -17.036 1.00 80.19 106 LYS A CA 1
ATOM 831 C C . LYS A 1 106 ? 7.029 -4.799 -16.706 1.00 80.19 106 LYS A C 1
ATOM 833 O O . LYS A 1 106 ? 5.951 -4.850 -17.283 1.00 80.19 106 LYS A O 1
ATOM 838 N N . LYS A 1 107 ? 7.296 -3.853 -15.799 1.00 77.06 107 LYS A N 1
ATOM 839 C CA . LYS A 1 107 ? 6.337 -2.796 -15.439 1.00 77.06 107 LYS A CA 1
ATOM 840 C C . LYS A 1 107 ? 6.051 -1.847 -16.608 1.00 77.06 107 LYS A C 1
ATOM 842 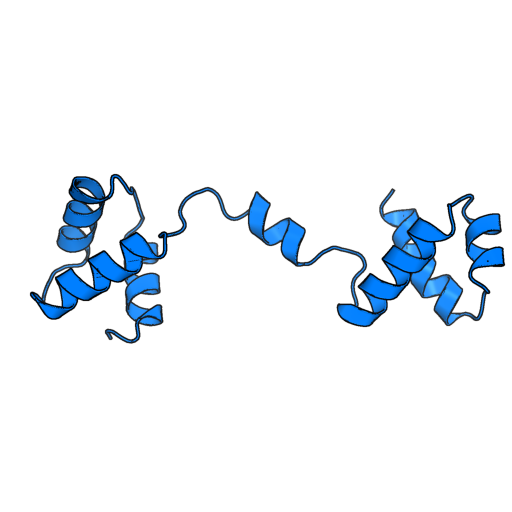O O . LYS A 1 107 ? 4.939 -1.343 -16.718 1.00 77.06 107 LYS A O 1
ATOM 847 N N . LEU A 1 108 ? 7.035 -1.619 -17.473 1.00 72.00 108 LEU A N 1
ATOM 848 C CA . LEU A 1 108 ? 6.882 -0.834 -18.696 1.00 72.00 108 LEU A CA 1
ATOM 849 C C . LEU A 1 108 ? 6.226 -1.628 -19.845 1.00 72.00 108 LEU A C 1
ATOM 851 O O . LEU A 1 108 ? 6.006 -1.055 -20.906 1.00 72.00 108 LEU A O 1
ATOM 855 N N . SER A 1 109 ? 5.881 -2.906 -19.635 1.00 68.31 109 SER A N 1
ATOM 856 C CA . SER A 1 109 ? 5.349 -3.817 -20.665 1.00 68.31 109 SER A CA 1
ATOM 857 C C . SER A 1 109 ? 6.280 -3.982 -21.876 1.00 68.31 109 SER A C 1
ATOM 859 O O . SER A 1 109 ? 5.814 -4.176 -22.992 1.00 68.31 109 SER A O 1
ATOM 861 N N . ILE A 1 110 ? 7.599 -3.877 -21.669 1.00 61.59 110 ILE A N 1
ATOM 862 C CA . ILE A 1 110 ? 8.612 -3.998 -22.734 1.00 61.59 110 ILE A CA 1
ATOM 863 C C . ILE A 1 110 ? 9.163 -5.436 -22.786 1.00 61.59 110 ILE A C 1
ATOM 865 O O . ILE A 1 110 ? 10.357 -5.669 -22.940 1.00 61.59 110 ILE A O 1
ATOM 869 N N . THR A 1 111 ? 8.318 -6.437 -22.556 1.00 50.03 111 THR A N 1
ATOM 870 C CA . THR A 1 111 ? 8.695 -7.856 -22.639 1.00 50.03 111 THR A CA 1
ATOM 871 C C . THR A 1 111 ? 7.519 -8.659 -23.146 1.00 50.03 111 THR A C 1
ATOM 873 O O . THR A 1 111 ? 6.408 -8.422 -22.622 1.00 50.03 111 THR A O 1
#

Sequence (111 aa):
SDDLKSCIPVLYSEGYSVKDICHLLGIKKTLTYNVLNRYHRYGTISNPNTYSYLVRGACSLCPADFSFISAVVKHHPSIYLDELKEQLSLQCNVHISLATISRALKKLSIT

InterPro domains:
  IPR009057 Homedomain-like superfamily [SSF46689] (2-107)

Organism: NCBI:txid1036808

Radius of gyration: 23.43 Å; chains: 1; bounding box: 48×21×60 Å